Protein AF-A0AA97HKR0-F1 (afdb_monomer_lite)

Foldseek 3Di:
DDPPPPDQDFAPDADDQDDCVVCVVVVNDDDDPVVSVVVCVVCRRVRRSVVSCCVVCVDPDPDPDD

Structure (mmCIF, N/CA/C/O backbone):
data_AF-A0AA97HKR0-F1
#
_entry.id   AF-A0AA97HKR0-F1
#
loop_
_atom_site.group_PDB
_atom_site.id
_atom_site.type_symbol
_atom_site.label_atom_id
_atom_site.label_alt_id
_atom_site.label_comp_id
_atom_site.label_asym_id
_atom_site.label_entity_id
_atom_site.label_seq_id
_atom_site.pdbx_PDB_ins_code
_atom_site.Cartn_x
_atom_site.Cartn_y
_atom_site.Cartn_z
_atom_site.occupancy
_atom_site.B_iso_or_equiv
_atom_site.auth_seq_id
_atom_site.auth_comp_id
_atom_site.auth_asym_id
_atom_site.auth_atom_id
_atom_site.pdbx_PDB_model_num
ATOM 1 N N . MET A 1 1 ? 31.128 -19.017 -18.150 1.00 36.22 1 MET A N 1
ATOM 2 C CA . MET A 1 1 ? 30.033 -18.041 -18.307 1.00 36.22 1 MET A CA 1
ATOM 3 C C . MET A 1 1 ? 29.409 -17.863 -16.934 1.00 36.22 1 MET A C 1
ATOM 5 O O . MET A 1 1 ? 28.727 -18.764 -16.468 1.00 36.22 1 MET A O 1
ATOM 9 N N . THR A 1 2 ? 29.784 -16.808 -16.217 1.00 44.91 2 THR A N 1
ATOM 10 C CA . THR A 1 2 ? 29.178 -16.454 -14.926 1.00 44.91 2 THR A CA 1
ATOM 11 C C . THR A 1 2 ? 27.834 -15.796 -15.202 1.00 44.91 2 THR A C 1
ATOM 13 O O . THR A 1 2 ? 27.729 -15.038 -16.162 1.00 44.91 2 THR A O 1
ATOM 16 N N . LEU A 1 3 ? 26.813 -16.130 -14.411 1.00 54.22 3 LEU A N 1
ATOM 17 C CA . LEU A 1 3 ? 25.494 -15.506 -14.477 1.00 54.22 3 LEU A CA 1
ATOM 18 C C . LEU A 1 3 ? 25.695 -13.981 -14.444 1.00 54.22 3 LEU A C 1
ATOM 20 O O . LEU A 1 3 ? 26.217 -13.471 -13.453 1.00 54.22 3 LEU A O 1
ATOM 24 N N . GLU A 1 4 ? 25.342 -13.276 -15.522 1.00 54.41 4 GLU A N 1
ATOM 25 C CA . GLU A 1 4 ? 25.094 -11.832 -15.469 1.00 54.41 4 GLU A CA 1
ATOM 26 C C . GLU A 1 4 ? 24.122 -11.644 -14.305 1.00 54.41 4 GLU A C 1
ATOM 28 O O . GLU A 1 4 ? 22.997 -12.148 -14.342 1.00 54.41 4 GLU A O 1
ATOM 33 N N . SER A 1 5 ? 24.595 -11.061 -13.206 1.00 55.53 5 SER A N 1
ATOM 34 C CA . SER A 1 5 ? 23.758 -10.758 -12.056 1.00 55.53 5 SER A CA 1
ATOM 35 C C . SER A 1 5 ? 22.564 -9.977 -12.581 1.00 55.53 5 SER A C 1
ATOM 37 O O . SER A 1 5 ? 22.754 -8.883 -13.105 1.00 55.53 5 SER A O 1
ATOM 39 N N . ALA A 1 6 ? 21.361 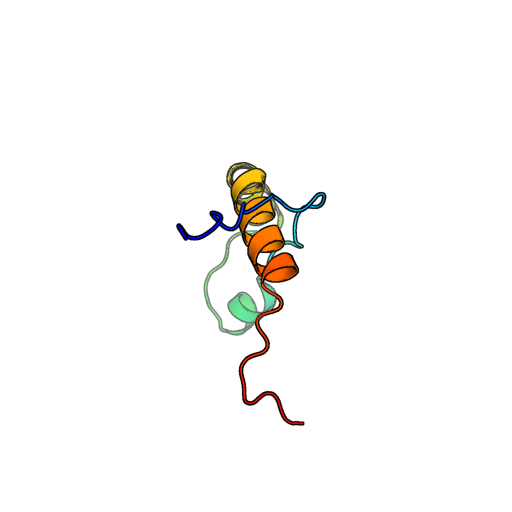-10.551 -12.506 1.00 59.62 6 ALA A N 1
ATOM 40 C CA . ALA A 1 6 ? 20.144 -9.861 -12.896 1.00 59.62 6 ALA A CA 1
ATOM 41 C C . ALA A 1 6 ? 20.033 -8.620 -12.009 1.00 59.62 6 ALA A C 1
ATOM 43 O O . ALA A 1 6 ? 19.652 -8.712 -10.842 1.00 59.62 6 ALA A O 1
ATOM 44 N N . SER A 1 7 ? 20.478 -7.480 -12.529 1.00 63.25 7 SER A N 1
ATOM 45 C CA . SER A 1 7 ? 20.464 -6.226 -11.800 1.00 63.25 7 SER A CA 1
ATOM 46 C C . SER A 1 7 ? 19.008 -5.882 -11.521 1.00 63.25 7 SER A C 1
ATOM 48 O O . SER A 1 7 ? 18.228 -5.595 -12.428 1.00 63.25 7 SER A O 1
ATOM 50 N N . ILE A 1 8 ? 18.627 -5.992 -10.251 1.00 71.38 8 ILE A N 1
ATOM 51 C CA . ILE A 1 8 ? 17.306 -5.613 -9.771 1.00 71.38 8 ILE A CA 1
ATOM 52 C C . ILE A 1 8 ? 17.312 -4.096 -9.636 1.00 71.38 8 ILE A C 1
ATOM 54 O O . ILE A 1 8 ? 17.974 -3.548 -8.753 1.00 71.38 8 ILE A O 1
ATOM 58 N N . TYR A 1 9 ? 16.572 -3.423 -10.509 1.00 86.38 9 TYR A N 1
ATOM 59 C CA . TYR A 1 9 ? 16.393 -1.980 -10.443 1.00 86.38 9 TYR A CA 1
ATOM 60 C C . TYR A 1 9 ? 15.078 -1.650 -9.728 1.00 86.38 9 TYR A C 1
ATOM 62 O O . TYR A 1 9 ? 14.083 -2.340 -9.949 1.00 86.38 9 TYR A O 1
ATOM 70 N N . PRO A 1 10 ? 15.043 -0.627 -8.854 1.00 91.62 10 PRO A N 1
ATOM 71 C CA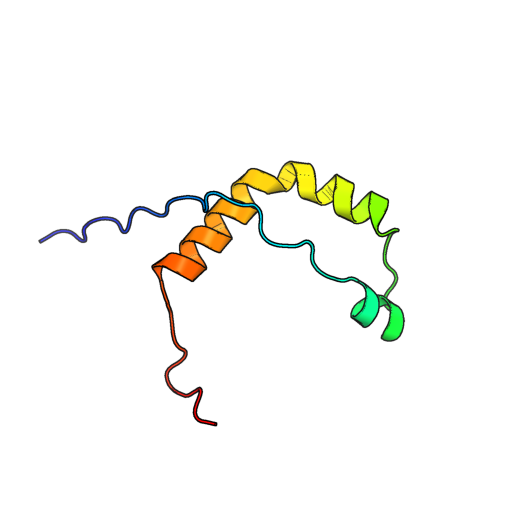 . PRO A 1 10 ? 13.785 -0.127 -8.318 1.00 91.62 10 PRO A CA 1
ATOM 72 C C . PRO A 1 10 ? 12.894 0.416 -9.438 1.00 91.62 10 PRO A C 1
ATOM 74 O O . PRO A 1 10 ? 13.392 1.070 -10.348 1.00 91.62 10 PRO A O 1
ATOM 77 N N . ALA A 1 11 ? 11.582 0.222 -9.322 1.00 93.56 11 ALA A N 1
ATOM 78 C CA . ALA A 1 11 ? 10.615 0.872 -10.200 1.00 93.56 11 ALA A CA 1
ATOM 79 C C . ALA A 1 11 ? 10.627 2.404 -10.026 1.00 93.56 11 ALA A C 1
ATOM 81 O O . ALA A 1 11 ? 10.842 2.928 -8.923 1.00 93.56 11 ALA A O 1
ATOM 82 N N . ASP A 1 12 ? 10.318 3.136 -11.099 1.00 94.31 12 ASP A N 1
ATOM 83 C CA . ASP A 1 12 ? 10.281 4.606 -11.086 1.00 94.31 12 ASP A CA 1
ATOM 84 C C . ASP A 1 12 ? 9.178 5.157 -10.170 1.00 94.31 12 ASP A C 1
ATOM 86 O O . ASP A 1 12 ? 9.316 6.226 -9.562 1.00 94.31 12 ASP A O 1
ATOM 90 N N . HIS A 1 13 ? 8.113 4.382 -9.978 1.00 94.62 13 HIS A N 1
ATOM 91 C CA . HIS A 1 13 ? 6.948 4.744 -9.183 1.00 94.62 13 HIS A CA 1
ATOM 92 C C . HIS A 1 13 ? 6.787 3.839 -7.956 1.00 94.62 13 HIS A C 1
ATOM 94 O O . HIS A 1 13 ? 7.317 2.733 -7.880 1.00 94.62 13 HIS A O 1
ATOM 100 N N . VAL A 1 14 ? 6.086 4.345 -6.940 1.00 95.12 14 VAL A N 1
ATOM 101 C CA . VAL A 1 14 ? 5.772 3.567 -5.736 1.00 95.12 14 VAL A CA 1
ATOM 102 C C . VAL A 1 14 ? 4.523 2.729 -6.023 1.00 95.12 14 VAL A C 1
ATOM 104 O O . VAL A 1 14 ? 3.549 3.290 -6.526 1.00 95.12 14 VAL A O 1
ATOM 107 N N . PRO A 1 15 ? 4.501 1.424 -5.692 1.00 94.62 15 PRO A N 1
ATOM 108 C CA . PRO A 1 15 ? 3.285 0.630 -5.828 1.00 94.62 15 PRO A CA 1
ATOM 109 C C . PRO A 1 15 ? 2.169 1.171 -4.920 1.00 94.62 15 PRO A C 1
ATOM 111 O O . PRO A 1 15 ? 2.472 1.703 -3.840 1.00 94.62 15 PRO A O 1
ATOM 114 N N . PRO A 1 16 ? 0.889 0.977 -5.289 1.00 93.56 16 PRO A N 1
ATOM 115 C CA . PRO A 1 16 ? -0.245 1.405 -4.475 1.00 93.56 16 PRO A CA 1
ATOM 116 C C . PRO A 1 16 ? -0.193 0.798 -3.067 1.00 93.56 16 PRO A C 1
ATOM 118 O O . PRO A 1 16 ? 0.332 -0.303 -2.850 1.00 93.56 16 PRO A O 1
ATOM 121 N N . ALA A 1 17 ? -0.701 1.541 -2.084 1.00 94.25 17 ALA A N 1
ATOM 122 C CA . ALA A 1 17 ? -0.829 1.036 -0.723 1.00 94.25 17 ALA A CA 1
ATOM 123 C C . ALA A 1 17 ? -1.775 -0.181 -0.703 1.00 94.25 17 ALA A C 1
ATOM 125 O O . ALA A 1 17 ? -2.780 -0.172 -1.416 1.00 94.25 17 ALA A O 1
ATOM 126 N N . PRO A 1 18 ? -1.469 -1.231 0.079 1.00 93.38 18 PRO A N 1
ATOM 127 C CA . PRO A 1 18 ? -2.420 -2.309 0.316 1.00 93.38 18 PRO A CA 1
ATOM 128 C C . PRO A 1 18 ? -3.719 -1.777 0.930 1.00 93.38 18 PRO A C 1
ATOM 130 O O . PRO A 1 18 ? -3.672 -0.933 1.822 1.00 93.38 18 PRO A O 1
ATOM 133 N N . ASP A 1 19 ? -4.857 -2.294 0.477 1.00 94.31 19 ASP A N 1
ATOM 134 C CA . ASP A 1 19 ? -6.160 -1.974 1.058 1.00 94.31 19 ASP A CA 1
ATOM 135 C C . ASP A 1 19 ? -6.415 -2.837 2.306 1.00 94.31 19 ASP A C 1
ATOM 137 O O . ASP A 1 19 ? -6.288 -4.064 2.273 1.00 94.31 19 ASP A O 1
ATOM 141 N N . LEU A 1 20 ? -6.772 -2.188 3.416 1.00 96.75 20 LEU A N 1
ATOM 142 C CA . LEU A 1 20 ? -7.069 -2.836 4.693 1.00 96.75 20 LEU A CA 1
ATOM 143 C C . LEU A 1 20 ? -8.542 -3.256 4.825 1.00 96.75 20 LEU A C 1
ATOM 145 O O . LEU A 1 20 ? -8.891 -3.931 5.797 1.00 96.75 20 LEU A O 1
ATOM 149 N N . LEU A 1 21 ? -9.411 -2.898 3.873 1.00 95.56 21 LEU A N 1
ATOM 150 C CA . LEU A 1 21 ? -10.850 -3.164 3.930 1.00 95.56 21 LEU A CA 1
ATOM 151 C C . LEU A 1 21 ? -11.167 -4.647 4.148 1.00 95.56 21 LEU A C 1
ATOM 153 O O . LEU A 1 21 ? -11.963 -4.970 5.028 1.00 95.56 21 LEU A O 1
ATOM 157 N N . SER A 1 22 ? -10.514 -5.550 3.414 1.00 95.94 22 SER A N 1
ATOM 158 C CA . SER A 1 22 ? -10.744 -6.996 3.540 1.00 95.94 22 SER A CA 1
ATOM 159 C C . SER A 1 22 ? -10.388 -7.524 4.932 1.00 95.94 22 SER A C 1
ATOM 161 O O . SER A 1 22 ? -11.093 -8.374 5.472 1.00 95.94 22 SER A O 1
ATOM 163 N N . LEU A 1 23 ? -9.323 -6.996 5.546 1.00 97.12 23 LEU A N 1
ATOM 164 C CA . LEU A 1 23 ? -8.933 -7.356 6.913 1.00 97.12 23 LEU A CA 1
ATOM 165 C C . LEU A 1 23 ? -9.967 -6.841 7.919 1.00 97.12 23 LEU A C 1
ATOM 167 O O . LEU A 1 23 ? -10.407 -7.588 8.792 1.00 97.12 23 LEU A O 1
ATOM 171 N N . ARG A 1 24 ? -10.424 -5.597 7.736 1.00 96.31 24 ARG A N 1
ATOM 172 C CA . ARG A 1 24 ? -11.473 -4.982 8.558 1.00 96.31 24 ARG A CA 1
ATOM 173 C C . ARG A 1 24 ? -12.784 -5.772 8.476 1.00 96.31 24 ARG A C 1
ATOM 175 O O . ARG A 1 24 ? -13.405 -6.036 9.500 1.00 96.31 24 ARG A O 1
ATOM 182 N N . GLN A 1 25 ? -13.179 -6.193 7.273 1.00 97.69 25 GLN A N 1
ATOM 183 C CA . GLN A 1 25 ? -14.370 -7.017 7.032 1.00 97.69 25 GLN A CA 1
ATOM 184 C C . GLN A 1 25 ? -14.248 -8.421 7.634 1.00 97.69 25 GLN A C 1
ATOM 186 O O . GLN A 1 25 ? -15.243 -8.973 8.095 1.00 97.69 25 GLN A O 1
ATOM 191 N N . ALA A 1 26 ? -13.035 -8.974 7.690 1.00 98.06 26 ALA A N 1
ATOM 192 C CA . ALA A 1 26 ? -12.751 -10.241 8.360 1.00 98.06 26 ALA A CA 1
ATOM 193 C C . ALA A 1 26 ? -12.709 -10.130 9.900 1.00 98.06 26 ALA A C 1
ATOM 195 O O . ALA A 1 26 ? -12.422 -11.117 10.575 1.00 98.06 26 ALA A O 1
ATOM 196 N N . GLY A 1 27 ? -12.967 -8.945 10.469 1.00 97.69 27 GLY A N 1
ATOM 197 C CA . GLY A 1 27 ? -12.898 -8.701 11.911 1.00 97.69 27 GLY A CA 1
ATOM 198 C C . GLY A 1 27 ? -11.472 -8.650 12.462 1.00 97.69 27 GLY A C 1
ATOM 199 O O . GLY A 1 27 ? -11.285 -8.692 13.677 1.00 97.69 27 GLY A O 1
ATOM 200 N N . ILE A 1 28 ? -10.463 -8.558 11.590 1.00 97.88 28 ILE A N 1
ATOM 201 C CA . ILE A 1 28 ? -9.065 -8.425 11.992 1.00 97.88 28 ILE A CA 1
ATOM 202 C C . ILE A 1 28 ? -8.828 -6.962 12.388 1.00 97.88 28 ILE A C 1
ATOM 204 O O . ILE A 1 28 ? -9.091 -6.064 11.581 1.00 97.88 28 ILE A O 1
ATOM 208 N N . PRO A 1 29 ? -8.330 -6.691 13.609 1.00 97.25 29 PRO A N 1
ATOM 209 C CA . PRO A 1 29 ? -8.016 -5.333 14.027 1.00 97.25 29 PRO A CA 1
ATOM 210 C C . PRO A 1 29 ? -6.946 -4.711 13.128 1.00 97.25 29 PRO A C 1
ATOM 212 O O . PRO A 1 29 ? -5.881 -5.291 12.917 1.00 97.25 29 PRO A O 1
ATOM 215 N N . VAL A 1 30 ? -7.229 -3.512 12.628 1.00 97.38 30 VAL A N 1
ATOM 216 C CA . VAL A 1 30 ? -6.316 -2.716 11.803 1.00 97.38 30 VAL A CA 1
ATOM 217 C C . VAL A 1 30 ? -6.242 -1.289 12.335 1.00 97.38 30 VAL A C 1
ATOM 219 O O . VAL A 1 30 ? -7.190 -0.798 12.952 1.00 97.38 30 VAL A O 1
ATOM 222 N N . VAL A 1 31 ? -5.114 -0.627 12.085 1.00 97.56 31 VAL A N 1
ATOM 223 C CA . VAL A 1 31 ? -4.933 0.811 12.336 1.00 97.56 31 VAL A CA 1
ATOM 224 C C . VAL A 1 31 ? -5.761 1.659 11.352 1.00 97.56 31 VAL A C 1
ATOM 226 O O . VAL A 1 31 ? -6.466 1.119 10.491 1.00 97.56 31 VAL A O 1
ATOM 229 N N . SER A 1 32 ? -5.712 2.990 11.481 1.00 96.44 32 SER A N 1
ATOM 230 C CA . SER A 1 32 ? -6.325 3.880 10.486 1.00 96.44 32 SER A CA 1
ATOM 231 C C . SER A 1 32 ? -5.562 3.839 9.160 1.00 96.44 32 SER A C 1
ATOM 233 O O . SER A 1 32 ? -4.375 3.498 9.117 1.00 96.44 32 SER A O 1
ATOM 235 N N . ASP A 1 33 ? -6.233 4.220 8.076 1.00 95.31 33 ASP A N 1
ATOM 236 C CA . ASP A 1 33 ? -5.618 4.233 6.749 1.00 95.31 33 ASP A CA 1
ATOM 237 C C . ASP A 1 33 ? -4.467 5.256 6.689 1.00 95.31 33 ASP A C 1
ATOM 239 O O . ASP A 1 33 ? -3.435 5.000 6.070 1.00 95.31 33 ASP A O 1
ATOM 243 N N . GLU A 1 34 ? -4.580 6.379 7.406 1.00 96.62 34 GLU A N 1
ATOM 244 C CA . GLU A 1 34 ? -3.525 7.393 7.517 1.00 96.62 34 GLU A CA 1
ATOM 245 C C . GLU A 1 34 ? -2.310 6.891 8.299 1.00 96.62 34 GLU A C 1
ATOM 247 O O . GLU A 1 34 ? -1.168 7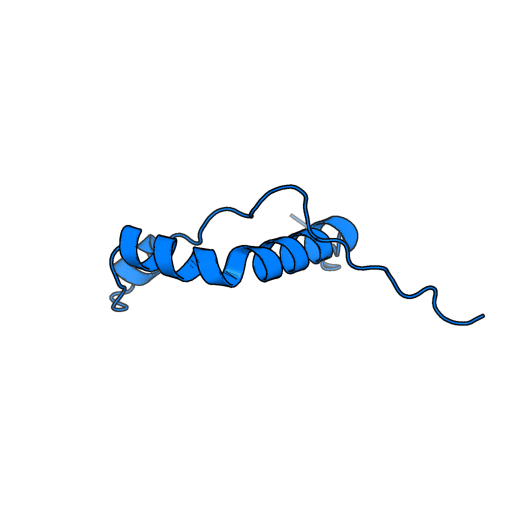.176 7.927 1.00 96.62 34 GLU A O 1
ATOM 252 N N . GLU A 1 35 ? -2.533 6.160 9.394 1.00 97.12 35 GLU A N 1
ATOM 253 C CA . GLU A 1 35 ? -1.452 5.569 10.183 1.00 97.12 35 GLU A CA 1
ATOM 254 C C . GLU A 1 35 ? -0.710 4.509 9.368 1.00 97.12 35 GLU A C 1
ATOM 256 O O . GLU A 1 35 ? 0.525 4.513 9.305 1.00 97.12 35 GLU A O 1
ATOM 261 N N . PHE A 1 36 ? -1.458 3.663 8.659 1.00 96.75 36 PHE A N 1
ATOM 262 C CA . PHE A 1 36 ? -0.880 2.688 7.750 1.00 96.75 36 PHE A CA 1
ATOM 263 C C . PHE A 1 36 ? -0.094 3.360 6.621 1.00 96.75 36 PHE A C 1
ATOM 265 O O . PHE A 1 36 ? 1.072 3.026 6.412 1.00 96.75 36 PHE A O 1
ATOM 272 N N . ALA A 1 37 ? -0.667 4.361 5.948 1.00 95.44 37 ALA A N 1
ATOM 273 C CA . ALA A 1 37 ? 0.015 5.114 4.898 1.00 95.44 37 ALA A CA 1
ATOM 274 C C . ALA A 1 37 ? 1.324 5.742 5.398 1.00 95.44 37 ALA A C 1
ATOM 276 O O . ALA A 1 37 ? 2.343 5.679 4.709 1.00 95.44 37 ALA A O 1
ATOM 277 N N . ARG A 1 38 ? 1.336 6.279 6.625 1.00 96.88 38 ARG A N 1
ATOM 278 C CA . ARG A 1 38 ? 2.552 6.828 7.238 1.00 96.88 38 ARG A CA 1
ATOM 279 C C . ARG A 1 38 ? 3.621 5.756 7.439 1.00 96.88 38 ARG A C 1
ATOM 281 O O . ARG A 1 38 ? 4.776 6.009 7.112 1.00 96.88 38 ARG A O 1
ATOM 288 N N . SER A 1 39 ? 3.243 4.567 7.911 1.00 96.19 39 SER A N 1
ATOM 289 C CA . SER A 1 39 ? 4.179 3.445 8.092 1.00 96.19 39 SER A CA 1
ATOM 290 C C . SER A 1 39 ? 4.811 2.961 6.779 1.00 96.19 39 SER A C 1
ATOM 292 O O . SER A 1 39 ? 5.925 2.439 6.775 1.00 96.19 39 SER A O 1
ATOM 294 N N . LEU A 1 40 ? 4.135 3.161 5.640 1.00 96.69 40 LEU A N 1
ATOM 295 C CA . LEU A 1 40 ? 4.662 2.778 4.330 1.00 96.69 40 LEU A CA 1
ATOM 296 C C . LEU A 1 40 ? 5.769 3.712 3.831 1.00 96.69 40 LEU A C 1
ATOM 298 O O . LEU A 1 40 ? 6.563 3.285 2.988 1.00 96.69 40 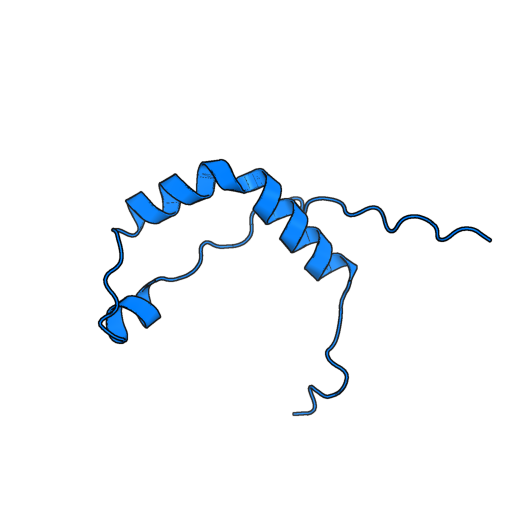LEU A O 1
ATOM 302 N N . ASN A 1 41 ? 5.855 4.945 4.342 1.00 95.75 41 ASN A N 1
ATOM 303 C CA . ASN A 1 41 ? 6.858 5.918 3.904 1.00 95.75 41 ASN A CA 1
ATOM 304 C C . ASN A 1 41 ? 8.282 5.390 4.118 1.00 95.75 41 ASN A C 1
ATOM 306 O O . ASN A 1 41 ? 9.095 5.432 3.191 1.00 95.75 41 ASN A O 1
ATOM 310 N N . ASP A 1 42 ? 8.540 4.780 5.276 1.00 95.50 42 ASP A N 1
ATOM 311 C CA . ASP A 1 42 ? 9.840 4.191 5.630 1.00 95.50 42 ASP A CA 1
ATOM 312 C C . ASP A 1 42 ? 10.194 2.977 4.752 1.00 95.50 42 ASP A C 1
ATOM 314 O O . ASP A 1 42 ? 11.353 2.581 4.629 1.00 95.50 42 ASP A O 1
ATOM 318 N N . LEU A 1 43 ? 9.195 2.396 4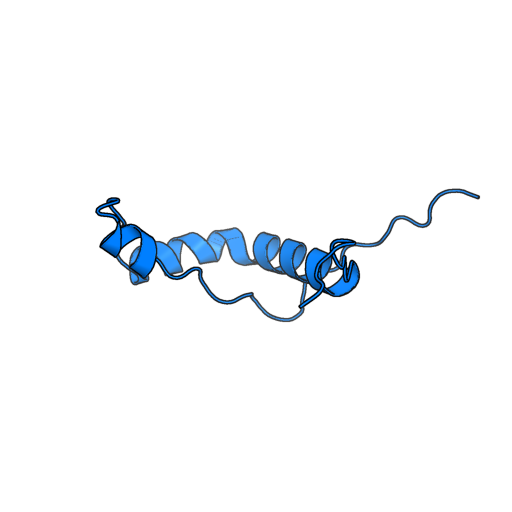.081 1.00 96.94 43 LEU A N 1
ATOM 319 C CA . LEU A 1 43 ? 9.339 1.240 3.199 1.00 96.94 43 LEU A CA 1
ATOM 320 C C . LEU A 1 43 ? 9.396 1.613 1.712 1.00 96.94 43 LEU A C 1
ATOM 322 O O . LEU A 1 43 ? 9.496 0.715 0.874 1.00 96.94 43 LEU A O 1
ATOM 326 N N . THR A 1 44 ? 9.359 2.901 1.358 1.00 96.06 44 THR A N 1
ATOM 327 C CA . THR A 1 44 ? 9.254 3.374 -0.035 1.00 96.06 44 THR A CA 1
ATOM 328 C C . THR A 1 44 ? 10.306 2.753 -0.955 1.00 96.06 44 THR A C 1
ATOM 330 O O . THR A 1 44 ? 9.963 2.189 -1.995 1.00 96.06 44 THR A O 1
ATOM 333 N N . HIS A 1 45 ? 11.585 2.796 -0.569 1.00 94.94 45 HIS A N 1
ATOM 334 C CA . HIS A 1 45 ? 12.671 2.258 -1.394 1.00 94.94 45 HIS A CA 1
ATOM 335 C C . HIS A 1 45 ? 12.545 0.742 -1.595 1.00 94.94 45 HIS A C 1
ATOM 337 O O . HIS A 1 45 ? 12.611 0.247 -2.719 1.00 94.94 45 HIS A O 1
ATOM 343 N N . ARG A 1 46 ? 12.272 0.005 -0.512 1.00 95.25 46 ARG A N 1
ATOM 344 C CA . ARG A 1 46 ? 12.066 -1.447 -0.561 1.00 95.25 46 ARG A CA 1
ATOM 345 C C . ARG A 1 46 ? 10.871 -1.820 -1.438 1.00 95.25 46 ARG A C 1
ATOM 347 O O . ARG A 1 46 ? 10.948 -2.778 -2.199 1.00 95.25 46 ARG A O 1
ATOM 354 N N . ARG A 1 47 ? 9.773 -1.069 -1.349 1.00 96.31 47 ARG A N 1
ATOM 355 C CA . ARG A 1 47 ? 8.567 -1.284 -2.160 1.00 96.31 47 ARG A CA 1
ATOM 356 C C . ARG A 1 47 ? 8.841 -1.067 -3.650 1.00 96.31 47 ARG A C 1
ATOM 358 O O . ARG A 1 47 ? 8.389 -1.875 -4.452 1.00 96.31 47 ARG A O 1
ATOM 365 N N . LYS A 1 48 ? 9.628 -0.047 -4.012 1.00 95.75 48 LYS A N 1
ATOM 366 C CA . LYS A 1 48 ? 10.085 0.169 -5.396 1.00 95.75 48 LYS A CA 1
ATOM 367 C C . LYS A 1 48 ? 10.977 -0.965 -5.901 1.00 95.75 48 LYS A C 1
ATOM 369 O O . LYS A 1 48 ? 10.796 -1.410 -7.027 1.00 95.75 48 LYS A O 1
ATOM 374 N N . LEU A 1 49 ? 11.904 -1.454 -5.073 1.00 93.44 49 LEU A N 1
ATOM 375 C CA . LEU A 1 49 ? 12.751 -2.605 -5.414 1.00 93.44 49 LEU A CA 1
ATOM 376 C C . LEU A 1 49 ? 11.918 -3.85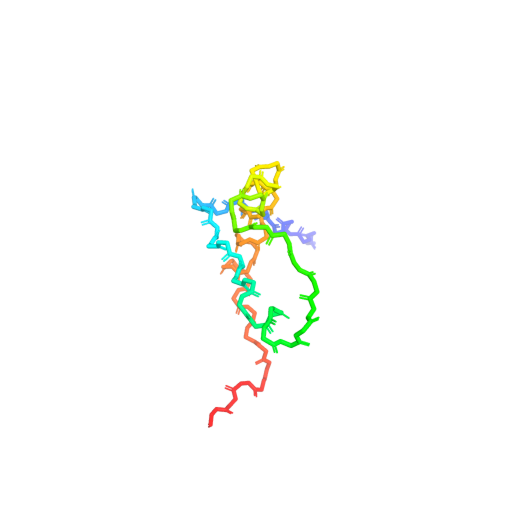6 -5.708 1.00 93.44 49 LEU A C 1
ATOM 378 O O . LEU A 1 49 ? 12.097 -4.478 -6.748 1.00 93.44 49 LEU A O 1
ATOM 382 N N . LEU A 1 50 ? 10.982 -4.200 -4.819 1.00 92.38 50 LEU A N 1
ATOM 383 C CA . LEU A 1 50 ? 10.114 -5.366 -5.006 1.00 92.38 50 LEU A CA 1
ATOM 384 C C . LEU A 1 50 ? 9.226 -5.231 -6.247 1.00 92.38 50 LEU A C 1
ATOM 386 O O . LEU A 1 50 ? 9.042 -6.210 -6.963 1.00 92.38 50 LEU A O 1
ATOM 390 N N . LEU A 1 51 ? 8.706 -4.032 -6.522 1.00 92.19 51 LEU A N 1
ATOM 391 C CA . LEU A 1 51 ? 7.932 -3.786 -7.736 1.00 92.19 51 LEU A CA 1
ATOM 392 C C . LEU A 1 51 ? 8.788 -3.981 -8.993 1.00 92.19 51 LEU A C 1
ATOM 394 O O . LEU A 1 51 ? 8.396 -4.743 -9.871 1.00 92.19 51 LEU A O 1
ATOM 398 N N . GLY A 1 52 ? 9.986 -3.392 -9.033 1.00 91.00 52 GLY A N 1
ATOM 399 C CA . GLY A 1 52 ? 10.904 -3.559 -10.159 1.00 91.00 52 GLY A CA 1
ATOM 400 C C . GLY A 1 52 ? 11.299 -5.022 -10.383 1.00 91.00 52 GLY A C 1
ATOM 401 O O . GLY A 1 52 ? 11.361 -5.477 -11.522 1.00 91.00 52 GLY A O 1
ATOM 402 N N . MET A 1 53 ? 11.449 -5.817 -9.313 1.00 88.12 53 MET A N 1
ATOM 403 C CA . MET A 1 53 ? 11.624 -7.270 -9.437 1.00 88.12 53 MET A CA 1
ATOM 404 C C . MET A 1 53 ? 10.438 -7.947 -10.125 1.00 88.12 53 MET A C 1
ATOM 406 O O . MET A 1 53 ? 10.665 -8.801 -10.978 1.00 88.12 53 MET A O 1
ATOM 410 N N . VAL A 1 54 ? 9.201 -7.612 -9.747 1.00 86.44 54 VAL A N 1
ATOM 411 C CA . VAL A 1 54 ? 7.981 -8.211 -10.317 1.00 86.44 54 VAL A CA 1
ATOM 412 C C . VAL A 1 54 ? 7.822 -7.831 -11.789 1.00 86.44 54 VAL A C 1
ATOM 414 O O . VAL A 1 54 ? 7.566 -8.704 -12.618 1.00 86.44 54 VAL A O 1
ATOM 417 N N . GLU A 1 55 ? 8.025 -6.557 -12.121 1.00 85.56 55 GLU A N 1
ATOM 418 C CA . GLU A 1 55 ? 7.931 -6.039 -13.490 1.00 85.56 55 GLU A CA 1
ATOM 419 C C . GLU A 1 55 ? 8.997 -6.671 -14.398 1.00 85.56 55 GLU A C 1
ATOM 421 O O . GLU A 1 55 ? 8.680 -7.185 -15.473 1.00 85.56 55 GLU A O 1
ATOM 426 N N . HIS A 1 56 ? 10.252 -6.719 -13.938 1.00 79.50 56 HIS A N 1
ATOM 427 C CA . HIS A 1 56 ? 11.368 -7.245 -14.726 1.00 79.50 56 HIS A CA 1
ATOM 428 C C . HIS A 1 56 ? 11.353 -8.771 -14.836 1.00 79.50 56 HIS A C 1
ATOM 430 O O . HIS A 1 56 ? 11.751 -9.308 -15.868 1.00 79.50 56 HIS A O 1
ATOM 436 N N . ASN A 1 57 ? 10.901 -9.489 -13.801 1.00 69.38 57 ASN A N 1
ATOM 437 C CA . ASN A 1 57 ? 10.892 -10.950 -13.849 1.00 69.38 57 ASN A CA 1
ATOM 438 C C . ASN A 1 57 ? 9.691 -11.532 -14.585 1.00 69.38 57 ASN A C 1
ATOM 440 O O . ASN A 1 57 ? 9.744 -12.728 -14.851 1.00 69.38 57 ASN A O 1
ATOM 444 N N . SER A 1 58 ? 8.646 -10.744 -14.909 1.00 60.66 58 SER A N 1
ATOM 445 C CA . SER A 1 58 ? 7.464 -11.158 -15.698 1.00 60.66 58 SER A CA 1
ATOM 446 C C . SER A 1 58 ? 7.066 -12.624 -15.467 1.00 60.66 58 SER A C 1
ATOM 448 O O . SER A 1 58 ? 6.768 -13.360 -16.413 1.00 60.66 58 SER A O 1
ATOM 450 N N . PHE A 1 59 ? 7.145 -13.084 -14.211 1.00 57.62 59 PHE A N 1
ATOM 451 C CA . PHE A 1 59 ? 7.166 -14.512 -13.922 1.00 57.62 59 PHE A CA 1
ATOM 452 C C . PHE A 1 59 ? 5.723 -14.981 -13.989 1.00 57.62 59 PHE A C 1
ATOM 454 O O . PHE A 1 59 ? 4.972 -14.928 -13.016 1.00 57.62 59 PHE A O 1
ATOM 461 N N . LYS A 1 60 ? 5.296 -15.366 -15.193 1.00 56.25 60 LYS A N 1
ATOM 462 C CA . LYS A 1 60 ? 4.027 -16.047 -15.387 1.00 56.25 60 LYS A CA 1
ATOM 463 C C . LYS A 1 60 ? 4.151 -17.383 -14.675 1.00 56.25 60 LYS A C 1
ATOM 465 O O . LYS A 1 60 ? 4.977 -18.213 -15.051 1.00 56.25 60 LYS A O 1
ATOM 470 N N . TRP A 1 61 ? 3.340 -17.591 -13.644 1.00 57.47 61 TRP A N 1
ATOM 471 C CA . TRP A 1 61 ? 3.165 -18.924 -13.086 1.00 57.47 61 TRP A CA 1
ATOM 472 C C . TRP A 1 61 ? 2.755 -19.870 -14.228 1.00 57.47 61 TRP A C 1
ATOM 474 O O . TRP A 1 61 ? 1.838 -19.519 -14.976 1.00 57.47 61 TRP A O 1
ATOM 484 N N . PRO A 1 62 ? 3.403 -21.039 -14.405 1.00 57.69 62 PRO A N 1
ATOM 485 C CA . PRO A 1 62 ? 3.205 -21.893 -15.581 1.00 57.69 62 PRO A CA 1
ATOM 486 C C . PRO A 1 62 ? 1.794 -22.492 -15.764 1.00 57.69 62 PRO A C 1
ATOM 488 O O . PRO A 1 62 ? 1.612 -23.305 -16.661 1.00 57.69 62 PRO A O 1
ATOM 491 N N . HIS A 1 63 ? 0.778 -22.079 -14.996 1.00 58.09 63 HIS A N 1
ATOM 492 C CA . HIS A 1 63 ? -0.594 -22.591 -15.111 1.00 58.09 63 HIS A CA 1
ATOM 493 C C . HIS A 1 63 ? -1.705 -21.546 -14.906 1.00 58.09 63 HIS A C 1
ATOM 495 O O . HIS A 1 63 ? -2.805 -21.902 -14.490 1.00 58.09 63 HIS A O 1
ATOM 501 N N . SER A 1 64 ? -1.484 -20.270 -15.231 1.00 56.62 64 SER A N 1
ATOM 502 C CA . SER A 1 64 ? -2.594 -19.304 -15.326 1.00 56.62 64 SER A CA 1
ATOM 503 C C . SER A 1 64 ? -3.352 -19.475 -16.651 1.00 56.62 64 SER A C 1
ATOM 505 O O . SER A 1 64 ? -3.302 -18.611 -17.525 1.00 56.62 64 SER A O 1
ATOM 507 N N . THR A 1 65 ? -4.002 -20.624 -16.825 1.00 53.59 65 THR A N 1
ATOM 508 C CA . THR A 1 65 ? -4.990 -20.854 -17.888 1.00 53.59 65 THR A CA 1
ATOM 509 C C . THR A 1 65 ? -6.342 -20.413 -17.339 1.00 53.59 65 THR A C 1
ATOM 511 O O . THR A 1 65 ? -6.773 -20.936 -16.312 1.00 53.59 65 THR A O 1
ATOM 514 N N . VAL A 1 66 ? -6.952 -19.419 -17.986 1.00 47.88 66 VAL A N 1
ATOM 515 C CA . VAL A 1 66 ? -8.396 -19.151 -17.886 1.00 47.88 66 VAL A CA 1
ATOM 516 C C . VAL A 1 66 ? -9.134 -20.241 -18.652 1.00 47.88 66 VAL A C 1
ATOM 518 O O . VAL A 1 66 ? -8.612 -20.628 -19.724 1.00 47.88 66 VAL A O 1
#

Sequence (66 aa):
MTLESASIYPADHVPPAPDLLSLRQAGIPVVSDEEFARSLNDLTHRRKLLLGMVEHNSFKWPHSTV

Secondary structure (DSSP, 8-state):
--------PPPSSPPPPPP-HHHHHTT-----HHHHHHHHHTTHHHHHHHHHHHHHH----TT---

pLDDT: mean 84.06, std 17.72, range [36.22, 98.06]

Radius of gyration: 16.45 Å; chains: 1; bounding box: 44×30×32 Å